Protein AF-A0A4Y1ZZX6-F1 (afdb_monomer)

Sequence (106 aa):
MASRNKTIWLIPPEHHWYHGSRQGGCLSIDCSRRDQTTLTRFLSGHIRSLTFSDNSKCFEICPKCTAEQATHDHILACLGLSQHDLVFNPLLTLDFFRAHRLIDMI

Solvent-accessible surface area (backbone atoms only — not comparable to full-atom values): 6684 Å² total; per-residue (Å²): 137,84,83,79,84,85,60,72,89,77,59,75,80,91,52,75,72,71,78,59,68,63,94,83,63,66,75,91,59,99,60,54,74,63,57,54,47,29,52,53,25,58,78,66,73,62,45,83,57,55,47,81,50,94,96,38,66,16,30,64,55,26,74,85,79,66,42,66,60,25,33,67,67,52,47,30,54,71,75,73,46,51,78,63,36,60,73,79,36,45,69,64,44,48,52,53,30,56,76,49,57,45,62,81,62,73

Secondary structure (DSSP, 8-state):
-------GGGS----GGGGSS-TT-----SS-HHHHHHHHHHHTT--TTEEEETTEEEEEE-TTT--EEEEHHHHHHHHT--HHHHHH-HHHHHHHHHHTTGGG--

Structure (mmCIF, N/CA/C/O backbone):
data_AF-A0A4Y1ZZX6-F1
#
_entry.id   AF-A0A4Y1ZZX6-F1
#
loop_
_atom_site.group_PDB
_atom_site.id
_atom_site.type_symbol
_atom_site.label_atom_id
_atom_site.label_alt_id
_atom_site.label_comp_id
_atom_site.label_asym_id
_atom_site.label_entity_id
_atom_site.label_seq_id
_atom_site.pdbx_PDB_ins_code
_atom_site.Cartn_x
_atom_site.Cartn_y
_atom_site.Cartn_z
_atom_site.occupancy
_atom_site.B_iso_or_equiv
_atom_site.auth_seq_id
_atom_site.auth_comp_id
_atom_site.auth_asym_id
_atom_site.auth_atom_id
_atom_site.pdbx_PDB_model_num
ATOM 1 N N . MET A 1 1 ? 16.144 41.423 31.600 1.00 36.41 1 MET A N 1
ATOM 2 C CA . MET A 1 1 ? 16.187 41.763 30.159 1.00 36.41 1 MET A CA 1
ATOM 3 C C . MET A 1 1 ? 16.388 40.463 29.392 1.00 36.41 1 MET A C 1
ATOM 5 O O . MET A 1 1 ? 17.484 39.924 29.409 1.00 36.41 1 MET A O 1
ATOM 9 N N . ALA A 1 2 ? 15.312 39.879 28.860 1.00 39.88 2 ALA A N 1
ATOM 10 C CA . ALA A 1 2 ? 15.347 38.555 28.241 1.00 39.88 2 ALA A CA 1
ATOM 11 C C . ALA A 1 2 ? 15.793 38.658 26.774 1.00 39.88 2 ALA A C 1
ATOM 13 O O . ALA A 1 2 ? 15.128 39.298 25.958 1.00 39.88 2 ALA A O 1
ATOM 14 N N . SER A 1 3 ? 16.932 38.042 26.462 1.00 45.94 3 SER A N 1
ATOM 15 C CA . SER A 1 3 ? 17.455 37.906 25.104 1.00 45.94 3 SER A CA 1
ATOM 16 C C . SER A 1 3 ? 16.513 37.028 24.272 1.00 45.94 3 SER A C 1
ATOM 18 O O . SER A 1 3 ? 16.290 35.858 24.583 1.00 45.94 3 SER A O 1
ATOM 20 N N . ARG A 1 4 ? 15.921 37.608 23.223 1.00 55.50 4 ARG A N 1
ATOM 21 C CA . ARG A 1 4 ? 15.115 36.899 22.220 1.00 55.50 4 ARG A CA 1
ATOM 22 C C . ARG A 1 4 ? 16.048 36.064 21.340 1.00 55.50 4 ARG A C 1
ATOM 24 O O . ARG A 1 4 ? 16.564 36.569 20.347 1.00 55.50 4 ARG A O 1
ATOM 31 N N . ASN A 1 5 ? 16.220 34.789 21.680 1.00 53.72 5 ASN A N 1
ATOM 32 C CA . ASN A 1 5 ? 16.857 33.804 20.805 1.00 53.72 5 ASN A CA 1
ATOM 33 C C . ASN A 1 5 ? 15.944 33.533 19.595 1.00 53.72 5 ASN A C 1
ATOM 35 O O . ASN A 1 5 ? 15.015 32.732 19.647 1.00 53.72 5 ASN A O 1
ATOM 39 N N . LYS A 1 6 ? 16.178 34.283 18.518 1.00 53.84 6 LYS A N 1
ATOM 40 C CA . LYS A 1 6 ? 15.365 34.351 17.293 1.00 53.84 6 LYS A CA 1
ATOM 41 C C . LYS A 1 6 ? 15.870 33.424 16.179 1.00 53.84 6 LYS A C 1
ATOM 43 O O . LYS A 1 6 ? 15.623 33.699 15.013 1.00 53.84 6 LYS A O 1
ATOM 48 N N . THR A 1 7 ? 16.581 32.350 16.519 1.00 56.00 7 THR A N 1
ATOM 49 C CA . THR A 1 7 ? 17.398 31.624 15.525 1.00 56.00 7 THR A CA 1
ATOM 50 C C . THR A 1 7 ? 17.071 30.135 15.395 1.00 56.00 7 THR A C 1
ATOM 52 O O . THR A 1 7 ? 17.515 29.503 14.446 1.00 56.00 7 THR A O 1
ATOM 55 N N . ILE A 1 8 ? 16.254 29.564 16.288 1.00 55.94 8 ILE A N 1
ATOM 56 C CA . ILE A 1 8 ? 15.984 28.111 16.304 1.00 55.94 8 ILE A CA 1
ATOM 57 C C . ILE A 1 8 ? 15.058 27.676 15.148 1.00 55.94 8 ILE A C 1
ATOM 59 O O . ILE A 1 8 ? 15.112 26.536 14.709 1.00 55.94 8 ILE A O 1
ATOM 63 N N . TRP A 1 9 ? 14.268 28.592 14.578 1.00 54.44 9 TRP A N 1
ATOM 64 C CA . TRP A 1 9 ? 13.361 28.296 13.456 1.00 54.44 9 TRP A CA 1
ATOM 65 C C . TRP A 1 9 ? 14.053 28.145 12.092 1.00 54.44 9 TRP A C 1
ATOM 67 O O . TRP A 1 9 ? 13.393 27.793 11.120 1.00 54.44 9 TRP A O 1
ATOM 77 N N . LEU A 1 10 ? 15.352 28.446 11.996 1.00 57.12 10 LEU A N 1
ATOM 78 C CA . LEU A 1 10 ? 16.103 28.390 10.734 1.00 57.12 10 LEU A CA 1
ATOM 79 C C . LEU A 1 10 ? 16.830 27.061 10.517 1.00 57.12 10 LEU A C 1
ATOM 81 O O . LEU A 1 10 ? 17.399 26.858 9.449 1.00 57.12 10 LEU A O 1
ATOM 85 N N . ILE A 1 11 ? 16.821 26.172 11.509 1.00 60.69 11 ILE A N 1
ATOM 86 C CA . ILE A 1 11 ? 17.447 24.857 11.402 1.00 60.69 11 ILE A CA 1
ATOM 87 C C . ILE A 1 11 ? 16.318 23.859 11.140 1.00 60.69 11 ILE A C 1
ATOM 89 O O . ILE A 1 11 ? 15.621 23.482 12.086 1.00 60.69 11 ILE A O 1
ATOM 93 N N . PRO A 1 12 ? 16.062 23.467 9.876 1.00 61.38 12 PRO A N 1
ATOM 94 C CA . PRO A 1 12 ? 15.139 22.376 9.621 1.00 61.38 12 PRO A CA 1
ATOM 95 C C . PRO A 1 12 ? 15.673 21.127 10.339 1.00 61.38 12 PRO A C 1
ATOM 97 O O . PRO A 1 12 ? 16.874 20.859 10.264 1.00 61.38 12 PRO A O 1
ATOM 100 N N . PRO A 1 13 ? 14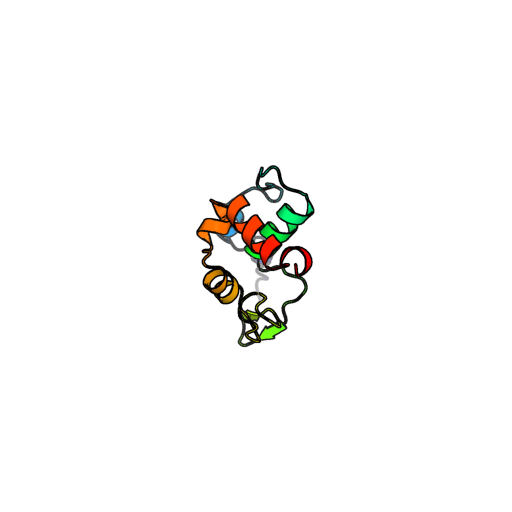.823 20.382 11.065 1.00 62.22 13 PRO A N 1
ATOM 101 C CA . PRO A 1 13 ? 15.251 19.156 11.715 1.00 62.22 13 PRO A CA 1
ATOM 102 C C . PRO A 1 13 ? 15.835 18.205 10.669 1.00 62.22 13 PRO A C 1
ATOM 104 O O . PRO A 1 13 ? 15.228 17.942 9.628 1.00 62.22 13 PRO A O 1
ATOM 107 N N . GLU A 1 14 ? 17.047 17.730 10.943 1.00 54.28 14 GLU A N 1
ATOM 108 C CA . GLU A 1 14 ? 17.795 16.840 10.065 1.00 54.28 14 GLU A CA 1
ATOM 109 C C . GLU A 1 14 ? 17.143 15.453 10.105 1.00 54.28 14 GLU A C 1
ATOM 111 O O . GLU A 1 14 ? 17.459 14.586 10.919 1.00 54.28 14 GLU A O 1
ATOM 116 N N . HIS A 1 15 ? 16.137 15.259 9.260 1.00 56.81 15 HIS A N 1
ATOM 117 C CA . HIS A 1 15 ? 15.517 13.961 9.081 1.00 56.81 15 HIS A CA 1
ATOM 118 C C . HIS A 1 15 ? 16.319 13.192 8.033 1.00 56.81 15 HIS A C 1
ATOM 120 O O . HIS A 1 15 ? 16.366 13.602 6.874 1.00 56.81 15 HIS A O 1
ATOM 126 N N . HIS A 1 16 ? 16.883 12.039 8.416 1.00 56.88 16 HIS A N 1
ATOM 127 C CA . HIS A 1 16 ? 17.558 11.090 7.512 1.00 56.88 16 HIS A CA 1
ATOM 128 C C . HIS A 1 16 ? 16.764 10.803 6.222 1.00 56.88 16 HIS A C 1
ATOM 130 O O . HIS A 1 16 ? 17.343 10.466 5.192 1.00 56.88 16 HIS A O 1
ATOM 136 N N . TRP A 1 17 ? 15.441 10.992 6.258 1.00 49.84 17 TRP A N 1
ATOM 137 C CA . TRP A 1 17 ? 14.548 10.836 5.116 1.00 49.84 17 TRP A CA 1
ATOM 138 C C . TRP A 1 17 ? 14.820 11.807 3.953 1.00 49.84 17 TRP A C 1
ATOM 140 O O . TRP A 1 17 ? 14.537 11.469 2.810 1.00 49.84 17 TRP A O 1
ATOM 150 N N . TYR A 1 18 ? 15.411 12.981 4.208 1.00 47.19 18 TYR A N 1
ATOM 151 C CA . TYR A 1 18 ? 15.798 13.941 3.161 1.00 47.19 18 TYR A CA 1
ATOM 152 C C . TYR A 1 18 ? 17.090 13.564 2.424 1.00 47.19 18 TYR A C 1
ATOM 154 O O . TYR A 1 18 ? 17.357 14.097 1.348 1.00 47.19 18 TYR A O 1
ATOM 162 N N . HIS A 1 19 ? 17.895 12.657 2.985 1.00 56.25 19 HIS A N 1
ATOM 163 C CA . HIS A 1 19 ? 19.178 12.260 2.400 1.00 56.25 19 HIS A CA 1
ATOM 164 C C . HIS A 1 19 ? 19.035 11.122 1.369 1.00 56.25 19 HIS A C 1
ATOM 166 O O . HIS A 1 19 ? 19.984 10.798 0.653 1.00 56.25 19 HIS A O 1
ATOM 172 N N . GLY A 1 20 ? 17.842 10.525 1.267 1.00 50.81 20 GLY A N 1
ATOM 173 C CA . GLY A 1 20 ? 17.493 9.510 0.280 1.00 50.81 20 GLY A CA 1
ATOM 174 C C . GLY A 1 20 ? 16.542 10.074 -0.770 1.00 50.81 20 GLY A C 1
ATOM 175 O O . GLY A 1 20 ? 15.363 10.265 -0.498 1.00 50.81 20 GLY A O 1
ATOM 176 N N . SER A 1 21 ? 17.053 10.269 -1.988 1.00 53.75 21 SER A N 1
ATOM 177 C CA . SER A 1 21 ? 16.347 10.707 -3.207 1.00 53.75 21 SER A CA 1
ATOM 178 C C . SER A 1 21 ? 15.753 12.130 -3.204 1.00 53.75 21 SER A C 1
ATOM 180 O O . SER A 1 21 ? 14.923 12.518 -2.390 1.00 53.75 21 SER A O 1
ATOM 182 N N . ARG A 1 22 ? 16.177 12.914 -4.205 1.00 51.09 22 ARG A N 1
ATOM 183 C CA . ARG A 1 22 ? 15.678 14.254 -4.553 1.00 51.09 22 ARG A CA 1
ATOM 184 C C . ARG A 1 22 ? 14.142 14.247 -4.567 1.00 51.09 22 ARG A C 1
ATOM 186 O O . ARG A 1 22 ? 13.557 13.372 -5.197 1.00 51.09 22 ARG A O 1
ATOM 193 N N . GLN A 1 23 ? 13.485 15.215 -3.929 1.00 46.28 23 GLN A N 1
ATOM 194 C CA . GLN A 1 23 ? 12.028 15.386 -4.026 1.00 46.28 23 GLN A CA 1
ATOM 195 C C . GLN A 1 23 ? 11.652 15.604 -5.500 1.00 46.28 23 GLN A C 1
ATOM 197 O O . GLN A 1 23 ? 11.956 16.647 -6.074 1.00 46.28 23 GLN A O 1
ATOM 202 N N . GLY A 1 24 ? 11.093 14.575 -6.141 1.00 49.31 24 GLY A N 1
ATOM 203 C CA . GLY A 1 24 ? 10.892 14.512 -7.596 1.00 49.31 24 GLY A CA 1
ATOM 204 C C . GLY A 1 24 ? 11.617 13.357 -8.297 1.00 49.31 24 GLY A C 1
ATOM 205 O O . GLY A 1 24 ? 11.468 13.192 -9.505 1.00 49.31 24 GLY A O 1
ATOM 206 N N . GLY A 1 25 ? 12.372 12.538 -7.561 1.00 46.81 25 GLY A N 1
ATOM 207 C CA . GLY A 1 25 ? 12.851 11.238 -8.009 1.00 46.81 25 GLY A CA 1
ATOM 208 C C . GLY A 1 25 ? 11.671 10.296 -8.184 1.00 46.81 25 GLY A C 1
ATOM 209 O O . GLY A 1 25 ? 11.302 9.566 -7.272 1.00 46.81 25 GLY A O 1
ATOM 210 N N . CYS A 1 26 ? 11.050 10.351 -9.357 1.00 53.62 26 CYS A N 1
ATOM 211 C CA . CYS A 1 26 ? 10.222 9.264 -9.839 1.00 53.62 26 CYS A CA 1
ATOM 212 C C . CYS A 1 26 ? 11.058 7.981 -9.733 1.00 53.62 26 CYS A C 1
ATOM 214 O O . CYS A 1 26 ? 12.166 7.934 -10.276 1.00 53.62 26 CYS A O 1
ATOM 216 N N . LEU A 1 27 ? 10.567 6.964 -9.020 1.00 54.31 27 LEU A N 1
ATOM 217 C CA . LEU A 1 27 ? 11.065 5.608 -9.215 1.00 54.31 27 LEU A CA 1
ATOM 218 C C . LEU A 1 27 ? 10.936 5.356 -10.720 1.00 54.31 27 LEU A C 1
ATOM 220 O O . LEU A 1 27 ? 9.814 5.322 -11.217 1.00 54.31 27 LEU A O 1
ATOM 224 N N . SER A 1 28 ? 12.059 5.285 -11.445 1.00 59.72 28 SER A N 1
ATOM 225 C CA . SER A 1 28 ? 12.111 5.128 -12.908 1.00 59.72 28 SER A CA 1
ATOM 226 C C . SER A 1 28 ? 11.680 3.715 -13.315 1.00 59.72 28 SER A C 1
ATOM 228 O O . SER A 1 28 ? 12.413 2.970 -13.958 1.00 59.72 28 SER A O 1
ATOM 230 N N . ILE A 1 29 ? 10.498 3.329 -12.865 1.00 61.12 29 ILE A N 1
ATOM 231 C CA . ILE A 1 29 ? 9.785 2.120 -13.204 1.00 61.12 29 ILE A CA 1
ATOM 232 C C . ILE A 1 29 ? 8.889 2.512 -14.370 1.00 61.12 29 ILE A C 1
ATOM 234 O O . ILE A 1 29 ? 8.151 3.501 -14.278 1.00 61.12 29 ILE A O 1
ATOM 238 N N . ASP A 1 30 ? 8.949 1.741 -15.450 1.00 67.81 30 ASP A N 1
ATOM 239 C CA . ASP A 1 30 ? 8.034 1.865 -16.583 1.00 67.81 30 ASP A CA 1
ATOM 240 C C . ASP A 1 30 ? 6.638 1.360 -16.177 1.00 67.81 30 ASP A C 1
ATOM 242 O O . ASP A 1 30 ? 6.205 0.255 -16.497 1.00 67.81 30 ASP A O 1
ATOM 246 N N . CYS A 1 31 ? 5.967 2.132 -15.328 1.00 72.81 31 CYS A N 1
ATOM 247 C CA . CYS A 1 31 ? 4.615 1.877 -14.862 1.00 72.81 31 CYS A CA 1
ATOM 248 C C . CYS A 1 31 ? 3.785 3.158 -14.948 1.00 72.81 31 CYS A C 1
ATOM 250 O O . CYS A 1 31 ? 4.304 4.263 -15.126 1.00 72.81 31 CYS A O 1
ATOM 252 N N . SER A 1 32 ? 2.460 3.018 -14.878 1.00 83.06 32 SER A N 1
ATOM 253 C CA . SER A 1 32 ? 1.584 4.169 -15.068 1.00 83.06 32 SER A CA 1
ATOM 254 C C . SER A 1 32 ? 1.819 5.220 -13.977 1.00 83.06 32 SER A C 1
ATOM 256 O O . SER A 1 32 ? 2.187 4.908 -12.845 1.00 83.06 32 SER A O 1
ATOM 258 N N . ARG A 1 33 ? 1.513 6.489 -14.274 1.00 82.25 33 ARG A N 1
ATOM 259 C CA . ARG A 1 33 ? 1.537 7.567 -13.266 1.00 82.25 33 ARG A CA 1
ATOM 260 C C . ARG A 1 33 ? 0.736 7.202 -12.009 1.00 82.25 33 ARG A C 1
ATOM 262 O O . ARG A 1 33 ? 1.098 7.617 -10.908 1.00 82.25 33 ARG A O 1
ATOM 269 N N . ARG 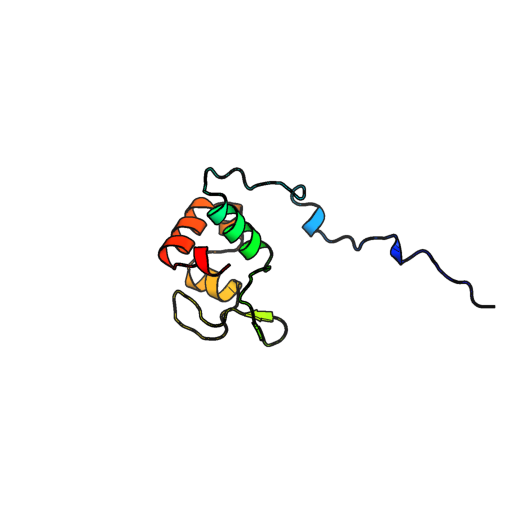A 1 34 ? -0.359 6.449 -12.177 1.00 82.81 34 ARG A N 1
ATOM 270 C CA . ARG A 1 34 ? -1.195 5.973 -11.070 1.00 82.81 34 ARG A CA 1
ATOM 271 C C . ARG A 1 34 ? -0.407 5.011 -10.186 1.00 82.81 34 ARG A C 1
ATOM 273 O O . ARG A 1 34 ? -0.300 5.273 -8.998 1.00 82.81 34 ARG A O 1
ATOM 280 N N . ASP A 1 35 ? 0.224 4.003 -10.781 1.00 83.81 35 ASP A N 1
ATOM 281 C CA . ASP A 1 35 ? 1.055 3.023 -10.073 1.00 83.81 35 ASP A CA 1
ATOM 282 C C . ASP A 1 35 ? 2.192 3.694 -9.287 1.00 83.81 35 ASP A C 1
ATOM 284 O O . ASP A 1 35 ? 2.366 3.439 -8.095 1.00 83.81 35 ASP A O 1
ATOM 288 N N . GLN A 1 36 ? 2.918 4.621 -9.924 1.00 82.12 36 GLN A N 1
ATOM 289 C CA . GLN A 1 36 ? 3.992 5.382 -9.272 1.00 82.12 36 GLN A CA 1
ATOM 290 C C . GLN A 1 36 ? 3.470 6.195 -8.080 1.00 82.12 36 GLN A C 1
ATOM 292 O O . GLN A 1 36 ? 4.098 6.235 -7.019 1.00 82.12 36 GLN A O 1
ATOM 297 N N . THR A 1 37 ? 2.307 6.834 -8.239 1.00 82.81 37 THR A N 1
ATOM 298 C CA . THR A 1 37 ? 1.683 7.635 -7.177 1.00 82.81 37 THR A CA 1
ATOM 299 C C . THR A 1 37 ? 1.242 6.754 -6.014 1.00 82.81 37 THR A C 1
ATOM 301 O O . THR A 1 37 ? 1.525 7.095 -4.868 1.00 82.81 37 THR A O 1
ATOM 304 N N . THR A 1 38 ? 0.595 5.622 -6.297 1.00 84.12 38 THR A N 1
ATOM 305 C CA . THR A 1 38 ? 0.163 4.646 -5.293 1.00 84.12 38 THR A CA 1
ATOM 306 C C . THR A 1 38 ? 1.357 4.146 -4.486 1.00 84.12 38 THR A C 1
ATOM 308 O O . THR A 1 38 ? 1.335 4.217 -3.260 1.00 84.12 38 THR A O 1
ATOM 311 N N . LEU A 1 39 ? 2.428 3.712 -5.155 1.00 83.75 39 LEU A N 1
ATOM 312 C CA . LEU A 1 39 ? 3.616 3.188 -4.484 1.00 83.75 39 LEU A CA 1
ATOM 313 C C . LEU A 1 39 ? 4.307 4.258 -3.625 1.00 83.75 39 LEU A C 1
ATOM 315 O O . LEU A 1 39 ? 4.627 4.006 -2.467 1.00 83.75 39 LEU A O 1
ATOM 319 N N . THR A 1 40 ? 4.468 5.475 -4.153 1.00 82.19 40 THR A N 1
ATOM 320 C CA . THR A 1 40 ? 5.092 6.596 -3.425 1.00 82.19 40 THR A CA 1
ATOM 321 C C . THR A 1 40 ? 4.263 7.020 -2.209 1.00 82.19 40 THR A C 1
ATOM 323 O O . THR A 1 40 ? 4.805 7.303 -1.139 1.00 82.19 40 THR A O 1
ATOM 326 N N . ARG A 1 41 ? 2.932 7.061 -2.337 1.00 81.06 41 ARG A N 1
ATOM 327 C CA . ARG A 1 41 ? 2.031 7.370 -1.219 1.00 81.06 41 ARG A CA 1
ATOM 328 C C . ARG A 1 41 ? 2.017 6.274 -0.164 1.00 81.06 41 ARG A C 1
ATOM 330 O O . ARG A 1 41 ? 1.991 6.600 1.020 1.00 81.06 41 ARG A O 1
ATOM 337 N N . PHE A 1 42 ? 2.074 5.009 -0.583 1.00 83.44 42 PHE A N 1
ATOM 338 C CA . PHE A 1 42 ? 2.183 3.878 0.331 1.00 83.44 42 PHE A CA 1
ATOM 339 C C . PHE A 1 42 ? 3.494 3.953 1.122 1.00 83.44 42 PHE A C 1
ATOM 341 O O . PHE A 1 42 ? 3.452 4.068 2.342 1.00 83.44 42 PHE A O 1
ATOM 348 N N . LEU A 1 43 ? 4.632 4.076 0.425 1.00 80.44 43 LEU A N 1
ATOM 349 C CA . LEU A 1 43 ? 5.968 4.247 1.016 1.00 80.44 43 LEU A CA 1
ATOM 350 C C . LEU A 1 43 ? 6.065 5.416 2.001 1.00 80.44 43 LEU A C 1
ATOM 352 O O . LEU A 1 43 ? 6.761 5.332 3.008 1.00 80.44 43 LEU A O 1
ATOM 356 N N . SER A 1 44 ? 5.393 6.524 1.703 1.00 75.88 44 SER A N 1
ATOM 357 C CA . SER A 1 44 ? 5.426 7.719 2.548 1.00 75.88 44 SER A CA 1
ATOM 358 C C . SER A 1 44 ? 4.381 7.718 3.669 1.00 75.88 44 SER A C 1
ATOM 360 O O . SER A 1 44 ? 4.346 8.651 4.470 1.00 75.88 44 SER A O 1
ATOM 362 N N . GLY A 1 45 ? 3.512 6.703 3.745 1.00 74.94 45 GLY A N 1
ATOM 363 C CA . GLY A 1 45 ? 2.408 6.659 4.709 1.00 74.94 45 GLY A CA 1
ATOM 364 C C . GLY A 1 45 ? 1.390 7.799 4.530 1.00 74.94 45 GLY A C 1
ATOM 365 O O . GLY A 1 45 ? 0.669 8.163 5.470 1.00 74.94 45 GLY A O 1
ATOM 366 N N . HIS A 1 46 ? 1.343 8.409 3.340 1.00 71.31 46 HIS A N 1
ATOM 367 C CA . HIS A 1 46 ? 0.449 9.512 2.973 1.00 71.31 46 HIS A CA 1
ATOM 368 C C . HIS A 1 46 ? -0.661 9.017 2.046 1.00 71.31 46 HIS A C 1
ATOM 370 O O . HIS A 1 46 ? -0.677 9.291 0.847 1.00 71.31 46 HIS A O 1
ATOM 376 N N . ILE A 1 47 ? -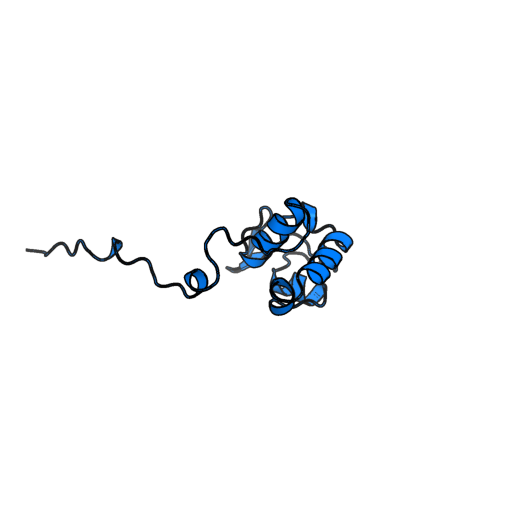1.603 8.289 2.633 1.00 68.06 47 ILE A N 1
ATOM 377 C CA . ILE A 1 47 ? -2.689 7.605 1.932 1.00 68.06 47 ILE A CA 1
ATOM 378 C C . ILE A 1 47 ? -4.013 8.248 2.333 1.00 68.06 47 ILE A C 1
ATOM 380 O O . ILE A 1 47 ? -4.218 8.588 3.500 1.00 68.06 47 ILE A O 1
ATOM 384 N N . ARG A 1 48 ? -4.909 8.435 1.360 1.00 61.78 48 ARG A N 1
ATOM 385 C CA . ARG A 1 48 ? -6.131 9.242 1.504 1.00 61.78 48 ARG A CA 1
ATOM 386 C C . ARG A 1 48 ? -7.192 8.656 2.452 1.00 61.78 48 ARG A C 1
ATOM 388 O O . ARG A 1 48 ? -8.114 9.377 2.812 1.00 61.78 48 ARG A O 1
ATOM 395 N N . SER A 1 49 ? -7.056 7.389 2.852 1.00 58.81 49 SER A N 1
ATOM 396 C CA . SER A 1 49 ? -8.091 6.594 3.538 1.00 58.81 49 SER A CA 1
ATOM 397 C C . SER A 1 49 ? -7.727 6.157 4.970 1.00 58.81 49 SER A C 1
ATOM 399 O O . SER A 1 49 ? -8.331 5.222 5.493 1.00 58.81 49 SER A O 1
ATOM 401 N N . LEU A 1 50 ? -6.720 6.769 5.604 1.00 66.12 50 LEU A N 1
ATOM 402 C CA . LEU A 1 50 ? -6.260 6.311 6.919 1.00 66.12 50 LEU A CA 1
ATOM 403 C C . LEU A 1 50 ? -7.025 6.993 8.063 1.00 66.12 50 LEU A C 1
ATOM 405 O O . LEU A 1 50 ? -7.006 8.219 8.181 1.00 66.12 50 LEU A O 1
ATOM 409 N N . THR A 1 51 ? -7.642 6.193 8.933 1.00 67.19 51 THR A N 1
ATOM 410 C CA . THR A 1 51 ? -8.072 6.635 10.265 1.00 67.19 51 THR A CA 1
ATOM 411 C C . THR A 1 51 ? -6.883 6.527 11.223 1.00 67.19 51 THR A C 1
ATOM 413 O O . THR A 1 51 ? -5.991 5.692 11.053 1.00 67.19 51 THR A O 1
ATOM 416 N N . PHE A 1 52 ? -6.806 7.421 12.208 1.00 66.25 52 PHE A N 1
A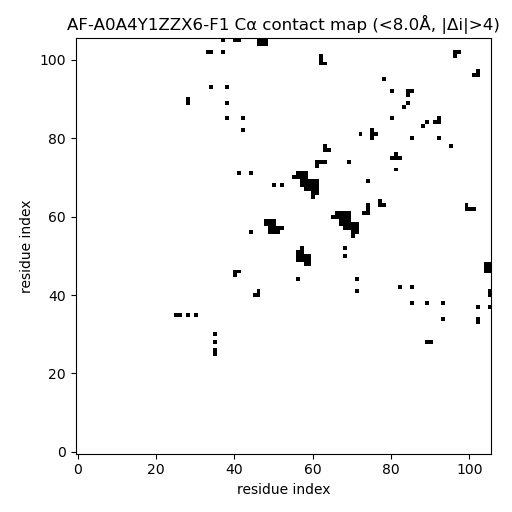TOM 417 C CA . PHE A 1 52 ? -5.782 7.337 13.249 1.00 66.25 52 PHE A CA 1
ATOM 418 C C . PHE A 1 52 ? -6.294 6.432 14.370 1.00 66.25 52 PHE A C 1
ATOM 420 O O . PHE A 1 52 ? -7.308 6.748 14.990 1.00 66.25 52 PHE A O 1
ATOM 427 N N . SER A 1 53 ? -5.590 5.331 14.630 1.00 66.88 53 SER A N 1
ATOM 428 C CA . SER A 1 53 ? -5.866 4.410 15.735 1.00 66.88 53 SER A CA 1
ATOM 429 C C . SER A 1 53 ? -4.569 4.107 16.477 1.00 66.88 53 SER A C 1
ATOM 431 O O . SER A 1 53 ? -3.536 3.862 15.853 1.00 66.88 53 SER A O 1
ATOM 433 N N . ASP A 1 54 ? -4.609 4.191 17.807 1.00 72.38 54 ASP A N 1
ATOM 434 C CA . ASP A 1 54 ? -3.471 3.927 18.700 1.00 72.38 54 ASP A CA 1
ATOM 435 C C . ASP A 1 54 ? -2.150 4.582 18.239 1.00 72.38 54 ASP A C 1
ATOM 437 O O . ASP A 1 54 ? -1.106 3.952 18.086 1.00 72.38 54 ASP A O 1
ATOM 441 N N . ASN A 1 55 ? -2.222 5.879 17.917 1.00 70.69 55 ASN A N 1
ATOM 442 C CA . ASN A 1 55 ? -1.091 6.691 17.449 1.00 70.69 55 ASN A CA 1
ATOM 443 C C . ASN A 1 55 ? -0.438 6.219 16.127 1.00 70.69 55 ASN A C 1
ATOM 445 O O . ASN A 1 55 ? 0.623 6.714 15.739 1.00 70.69 55 ASN A O 1
ATOM 449 N N . SER A 1 56 ? -1.094 5.305 15.411 1.00 69.38 56 SER A N 1
ATOM 450 C CA . SER A 1 56 ? -0.700 4.777 14.109 1.00 69.38 56 SER A CA 1
ATOM 451 C C . SER A 1 56 ? -1.767 5.091 13.056 1.00 69.38 56 SER A C 1
ATOM 453 O O . SER A 1 56 ? -2.944 5.299 13.359 1.00 69.38 56 SER A O 1
ATOM 455 N N . LYS A 1 57 ? -1.354 5.194 11.793 1.00 74.06 57 LYS A N 1
ATOM 456 C CA . LYS A 1 57 ? -2.299 5.360 10.688 1.00 74.06 57 LYS A CA 1
ATOM 457 C C . LYS A 1 57 ? -2.730 3.981 10.189 1.00 74.06 57 LYS A C 1
ATOM 459 O O . LYS A 1 57 ? -1.882 3.201 9.750 1.00 74.06 57 LYS A O 1
ATOM 464 N N . CYS A 1 58 ? -4.033 3.723 10.204 1.00 75.62 58 CYS A N 1
ATOM 465 C CA . CYS A 1 58 ? -4.621 2.441 9.829 1.00 75.62 58 CYS A CA 1
ATOM 466 C C . CYS A 1 58 ? -5.588 2.604 8.661 1.00 75.62 58 CYS A C 1
ATOM 468 O O . CYS A 1 58 ? -6.342 3.571 8.584 1.00 75.62 58 CYS A O 1
ATOM 470 N N . PHE A 1 59 ? -5.586 1.636 7.757 1.00 77.75 59 PHE A N 1
ATOM 471 C CA . PHE A 1 59 ? -6.654 1.452 6.787 1.00 77.75 59 PHE A CA 1
ATOM 472 C C . PHE A 1 59 ? -7.877 0.887 7.493 1.00 77.75 59 PHE A C 1
ATOM 474 O O . PHE A 1 59 ? -7.741 0.100 8.424 1.00 77.75 59 PHE A O 1
ATOM 481 N N . GLU A 1 60 ? -9.071 1.232 7.021 1.00 81.69 60 GLU A N 1
ATOM 482 C CA . GLU A 1 60 ? -10.305 0.698 7.601 1.00 81.69 60 GLU A CA 1
ATOM 483 C C . GLU A 1 60 ? -10.358 -0.830 7.511 1.00 81.69 60 GLU A C 1
ATOM 485 O O . GLU A 1 60 ? -10.721 -1.478 8.487 1.00 81.69 60 GLU A O 1
ATOM 490 N N . ILE A 1 61 ? -9.942 -1.404 6.373 1.00 84.88 61 ILE A N 1
ATOM 491 C CA . ILE A 1 61 ? -9.981 -2.847 6.108 1.00 84.88 61 ILE A CA 1
ATOM 492 C C . ILE A 1 61 ? -8.721 -3.284 5.345 1.00 84.88 61 ILE A C 1
ATOM 494 O O . ILE A 1 61 ? -8.308 -2.638 4.380 1.00 84.88 61 ILE A O 1
ATOM 498 N N . CYS A 1 62 ? -8.132 -4.418 5.732 1.00 88.19 62 CYS A N 1
ATOM 499 C CA . CYS A 1 62 ? -7.093 -5.090 4.955 1.00 88.19 62 CYS A CA 1
ATOM 500 C C . CYS A 1 62 ? -7.706 -5.735 3.700 1.00 88.19 62 CYS A C 1
ATOM 502 O O . CYS A 1 62 ? -8.548 -6.628 3.825 1.00 88.19 62 CYS A O 1
ATOM 504 N N . PRO A 1 63 ? -7.247 -5.402 2.484 1.00 82.81 63 PRO A N 1
ATOM 505 C CA . PRO A 1 63 ? -7.821 -5.946 1.250 1.00 82.81 63 PRO A CA 1
ATOM 506 C C . PRO A 1 63 ? -7.558 -7.446 1.052 1.00 82.81 63 PRO A C 1
ATOM 508 O O . PRO A 1 63 ? -8.205 -8.074 0.218 1.00 82.81 63 PRO A O 1
ATOM 511 N N . LYS A 1 64 ? -6.596 -8.033 1.781 1.00 88.56 64 LYS A N 1
ATOM 512 C CA . LYS A 1 64 ? -6.270 -9.461 1.666 1.00 88.56 64 LYS A CA 1
ATOM 513 C C . LYS A 1 64 ? -7.018 -10.322 2.677 1.00 88.56 64 LYS A C 1
ATOM 515 O O . LYS A 1 64 ? -7.564 -11.352 2.301 1.00 88.56 64 LYS A O 1
ATOM 520 N N . CYS A 1 65 ? -6.995 -9.941 3.953 1.00 90.50 65 CYS A N 1
ATOM 521 C CA . CYS A 1 65 ? -7.525 -10.767 5.043 1.00 90.50 65 CYS A CA 1
ATOM 522 C C . CYS A 1 65 ? -8.800 -10.200 5.676 1.00 90.50 65 CYS A C 1
ATOM 524 O O . CYS A 1 65 ? -9.315 -10.791 6.619 1.00 90.50 65 CYS A O 1
ATOM 526 N N . THR A 1 66 ? -9.311 -9.067 5.181 1.00 88.88 66 THR A N 1
ATOM 527 C CA . THR A 1 66 ? -10.517 -8.380 5.677 1.00 88.88 66 THR A CA 1
ATOM 528 C C . THR A 1 66 ? -10.464 -7.937 7.143 1.00 88.88 66 THR A C 1
ATOM 530 O O . THR A 1 66 ? -11.485 -7.553 7.699 1.00 88.88 66 THR A O 1
ATOM 533 N N . ALA A 1 67 ? -9.280 -7.950 7.765 1.00 88.31 67 ALA A N 1
ATOM 534 C CA . ALA A 1 67 ? -9.095 -7.436 9.115 1.00 88.31 67 ALA A CA 1
ATOM 535 C C . ALA A 1 67 ? -9.392 -5.934 9.166 1.00 88.31 67 ALA A C 1
ATOM 537 O O . ALA A 1 67 ? -8.929 -5.179 8.307 1.00 88.31 67 ALA A O 1
ATOM 538 N N . GLU A 1 68 ? -10.141 -5.515 10.180 1.00 86.69 68 GLU A N 1
ATOM 539 C CA . GLU A 1 68 ? -10.381 -4.103 10.460 1.00 86.69 68 GLU A CA 1
ATOM 540 C C . GLU A 1 68 ? -9.101 -3.426 10.971 1.00 86.69 68 GLU A C 1
ATOM 542 O O . GLU A 1 68 ? -8.251 -4.072 11.585 1.00 86.69 68 GLU A O 1
ATOM 547 N N . GLN A 1 69 ? -8.973 -2.119 10.734 1.00 84.38 69 GLN A N 1
ATOM 548 C CA . GLN A 1 69 ? -7.852 -1.297 11.215 1.00 84.38 69 GLN A CA 1
ATOM 549 C C . GLN A 1 69 ? -6.475 -1.864 10.834 1.00 84.38 69 GLN A C 1
ATOM 551 O O . GLN A 1 69 ? -5.591 -2.090 11.660 1.00 84.38 69 GLN A O 1
ATOM 556 N N . ALA A 1 70 ? -6.279 -2.079 9.540 1.00 85.88 70 ALA A N 1
ATOM 557 C CA . ALA A 1 70 ? -5.055 -2.640 9.004 1.00 85.88 70 ALA A CA 1
ATOM 558 C C . ALA A 1 70 ? -3.942 -1.587 8.932 1.00 85.88 70 ALA A C 1
ATOM 560 O O . ALA A 1 70 ? -4.029 -0.623 8.174 1.00 85.88 70 ALA A O 1
ATOM 561 N N . THR A 1 71 ? -2.860 -1.769 9.685 1.00 84.69 71 THR A N 1
ATOM 562 C CA . THR A 1 71 ? -1.667 -0.920 9.550 1.00 84.69 71 THR A CA 1
ATOM 563 C C . THR A 1 71 ? -0.948 -1.184 8.222 1.00 84.69 71 THR A C 1
ATOM 565 O O . THR A 1 71 ? -1.135 -2.216 7.573 1.00 84.69 71 THR A O 1
ATOM 568 N N . HIS A 1 72 ? -0.079 -0.260 7.815 1.00 84.06 72 HIS A N 1
ATOM 569 C CA . HIS A 1 72 ? 0.771 -0.432 6.632 1.00 84.06 72 HIS A CA 1
ATOM 570 C C . HIS A 1 72 ? 1.605 -1.726 6.692 1.00 84.06 72 HIS A C 1
ATOM 572 O O . HIS A 1 72 ? 1.619 -2.505 5.738 1.00 84.06 72 HIS A O 1
ATOM 578 N N . ASP A 1 73 ? 2.234 -1.996 7.839 1.00 86.50 73 ASP A N 1
ATOM 579 C CA . ASP A 1 73 ? 3.040 -3.204 8.038 1.00 86.50 73 ASP A CA 1
ATOM 580 C C . ASP A 1 73 ? 2.178 -4.472 8.054 1.00 86.50 73 ASP A C 1
ATOM 582 O O . ASP A 1 73 ? 2.589 -5.499 7.517 1.00 86.50 73 ASP A O 1
ATOM 586 N N . HIS A 1 74 ? 0.951 -4.397 8.587 1.00 88.25 74 HIS A N 1
ATOM 587 C CA . HIS A 1 74 ? -0.004 -5.498 8.497 1.00 88.25 74 HIS A CA 1
ATOM 588 C C . HIS A 1 74 ? -0.357 -5.823 7.042 1.00 88.25 74 HIS A C 1
ATOM 590 O O . HIS A 1 74 ? -0.393 -6.995 6.674 1.00 88.25 74 HIS A O 1
ATOM 596 N N . ILE A 1 75 ? -0.607 -4.811 6.206 1.00 88.50 75 ILE A N 1
ATOM 597 C CA . ILE A 1 7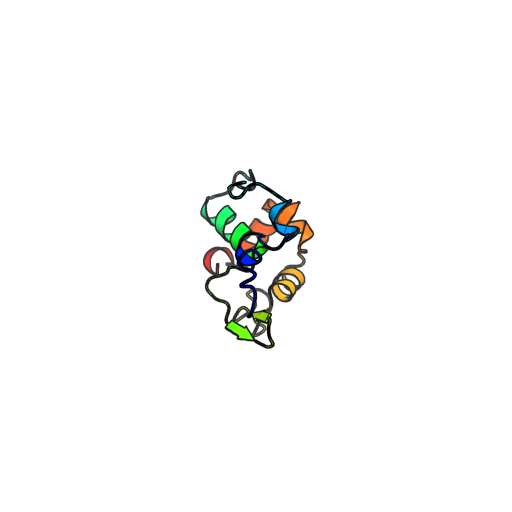5 ? -0.917 -5.020 4.786 1.00 88.50 75 ILE A CA 1
ATOM 598 C C . ILE A 1 75 ? 0.271 -5.652 4.068 1.00 88.50 75 ILE A C 1
ATOM 600 O O . ILE A 1 75 ? 0.082 -6.630 3.349 1.00 88.50 75 ILE A O 1
ATOM 604 N N . LEU A 1 76 ? 1.486 -5.148 4.293 1.00 89.31 76 LEU A N 1
ATOM 605 C CA . LEU A 1 76 ? 2.703 -5.732 3.731 1.00 89.31 76 LEU A CA 1
ATOM 606 C C . LEU A 1 76 ? 2.863 -7.201 4.131 1.00 89.31 76 LEU A C 1
ATOM 608 O O . LEU A 1 76 ? 2.934 -8.067 3.260 1.00 89.31 76 LEU A O 1
ATOM 612 N N . ALA A 1 77 ? 2.816 -7.493 5.432 1.00 91.75 77 ALA A N 1
ATOM 613 C CA . ALA A 1 77 ? 2.929 -8.853 5.946 1.00 91.75 77 ALA A CA 1
ATOM 614 C C . ALA A 1 77 ? 1.824 -9.762 5.394 1.00 91.75 77 ALA A C 1
ATOM 616 O O . ALA A 1 77 ? 2.101 -10.880 4.961 1.00 91.75 77 ALA A O 1
ATOM 617 N N . CYS A 1 78 ? 0.582 -9.267 5.333 1.00 92.12 78 CYS A N 1
ATOM 618 C CA . CYS A 1 78 ? -0.523 -9.992 4.724 1.00 92.12 78 CYS A CA 1
ATOM 619 C C . CYS A 1 78 ? -0.205 -10.322 3.273 1.00 92.12 78 CYS A C 1
ATOM 621 O O . CYS A 1 78 ? -0.336 -11.476 2.881 1.00 92.12 78 CYS A O 1
ATOM 623 N N . LEU A 1 79 ? 0.241 -9.353 2.475 1.00 90.50 79 LEU A N 1
ATOM 624 C CA . LEU A 1 79 ? 0.604 -9.550 1.072 1.00 90.50 79 LEU A CA 1
ATOM 625 C C . LEU A 1 79 ? 1.839 -10.445 0.880 1.00 90.50 79 LEU A C 1
ATOM 627 O O . LEU A 1 79 ? 2.020 -10.957 -0.219 1.00 90.50 79 LEU A O 1
ATOM 631 N N . GLY A 1 80 ? 2.615 -10.712 1.934 1.00 92.50 80 GLY A N 1
ATOM 632 C CA . GLY A 1 80 ? 3.895 -11.416 1.840 1.00 92.50 80 GLY A CA 1
ATOM 633 C C . GLY A 1 80 ? 5.012 -10.520 1.304 1.00 92.50 80 GLY A C 1
ATOM 634 O O . GLY A 1 80 ? 5.950 -11.011 0.686 1.00 92.50 80 GLY A O 1
ATOM 635 N N . LEU A 1 81 ? 4.879 -9.210 1.505 1.00 91.31 81 LEU A N 1
ATOM 636 C CA . LEU A 1 81 ? 5.815 -8.180 1.077 1.00 91.31 81 LEU A CA 1
ATOM 637 C C . LEU A 1 81 ? 6.514 -7.559 2.285 1.00 91.31 81 LEU A C 1
ATOM 639 O O . LEU A 1 81 ? 6.008 -7.577 3.407 1.00 91.31 81 LEU A O 1
ATOM 643 N N . SER A 1 82 ? 7.663 -6.947 2.033 1.00 89.25 82 SER A N 1
ATOM 644 C CA . SER A 1 82 ? 8.408 -6.160 3.010 1.00 89.25 82 SER A CA 1
ATOM 645 C C . SER A 1 82 ? 8.598 -4.716 2.541 1.00 89.25 82 SER A C 1
ATOM 647 O O . SER A 1 82 ? 8.404 -4.387 1.369 1.00 89.25 82 SER A O 1
ATOM 649 N N . GLN A 1 83 ? 9.043 -3.836 3.444 1.00 84.88 83 GLN A N 1
ATOM 650 C CA . GLN A 1 83 ? 9.438 -2.478 3.053 1.00 84.88 83 GLN A CA 1
ATOM 651 C C . GLN A 1 83 ? 10.599 -2.479 2.044 1.00 84.88 83 GLN A C 1
ATOM 653 O O . GLN A 1 83 ? 10.691 -1.584 1.208 1.00 84.88 83 GLN A O 1
ATOM 658 N N . HIS A 1 84 ? 11.455 -3.505 2.080 1.00 87.12 84 HIS A N 1
ATOM 659 C CA . HIS A 1 84 ? 12.524 -3.687 1.103 1.00 87.12 84 HIS A CA 1
ATOM 660 C C . HIS A 1 84 ? 11.954 -3.955 -0.300 1.00 87.12 84 HIS A C 1
ATOM 662 O O . HIS A 1 84 ? 12.425 -3.376 -1.277 1.00 87.12 84 HIS A O 1
ATOM 668 N N . ASP A 1 85 ? 10.890 -4.753 -0.419 1.00 87.69 85 ASP A N 1
ATOM 669 C CA . ASP A 1 85 ? 10.266 -5.052 -1.715 1.00 87.69 85 ASP A CA 1
ATOM 670 C C . ASP A 1 85 ? 9.623 -3.825 -2.361 1.00 87.69 85 ASP A C 1
ATOM 672 O O . ASP A 1 85 ? 9.681 -3.679 -3.580 1.00 87.69 85 ASP A O 1
ATOM 676 N N . LEU A 1 86 ? 9.102 -2.892 -1.560 1.00 82.69 86 LEU A N 1
ATOM 677 C CA . LEU A 1 86 ? 8.569 -1.628 -2.073 1.00 82.69 86 LEU A CA 1
ATOM 678 C C . LEU A 1 86 ? 9.627 -0.798 -2.816 1.00 82.69 86 LEU A C 1
ATOM 680 O O . LEU A 1 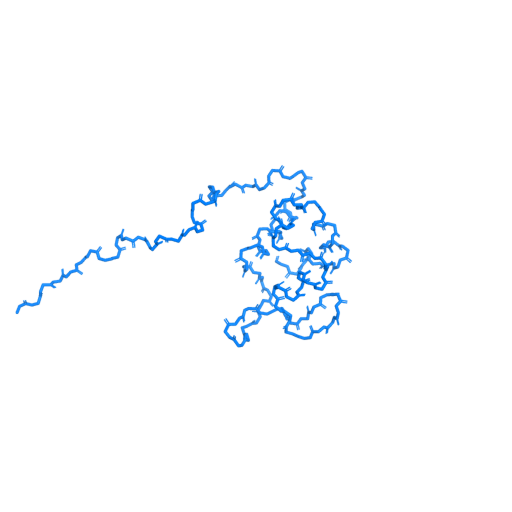86 ? 9.295 -0.095 -3.770 1.00 82.69 86 LEU A O 1
ATOM 684 N N . VAL A 1 87 ? 10.884 -0.859 -2.366 1.00 82.62 87 VAL A N 1
ATOM 685 C CA . VAL A 1 87 ? 11.991 -0.054 -2.904 1.00 82.62 87 VAL A CA 1
ATOM 686 C C . VAL A 1 87 ? 12.736 -0.803 -4.005 1.00 82.62 87 VAL A C 1
ATOM 688 O O . VAL A 1 87 ? 13.033 -0.228 -5.051 1.00 82.62 87 VAL A O 1
ATOM 691 N N . PHE A 1 88 ? 13.033 -2.083 -3.780 1.00 85.00 88 PHE A N 1
ATOM 692 C CA . PHE A 1 88 ? 13.917 -2.870 -4.643 1.00 85.00 88 PHE A CA 1
ATOM 693 C C . PHE A 1 88 ? 13.171 -3.791 -5.612 1.00 85.00 88 PHE A C 1
ATOM 695 O O . PHE A 1 88 ? 13.719 -4.135 -6.655 1.00 85.00 88 PHE A O 1
ATOM 702 N N . ASN A 1 89 ? 11.913 -4.133 -5.320 1.00 88.31 89 ASN A N 1
ATOM 703 C CA . ASN A 1 89 ? 11.057 -4.970 -6.165 1.00 88.31 89 ASN A CA 1
ATOM 704 C C . ASN A 1 89 ? 9.717 -4.272 -6.478 1.00 88.31 89 ASN A C 1
ATOM 706 O O . ASN A 1 89 ? 8.636 -4.831 -6.244 1.00 88.31 89 ASN A O 1
ATOM 710 N N . PRO A 1 90 ? 9.734 -3.038 -7.010 1.00 83.38 90 PRO A N 1
ATOM 711 C CA . PRO A 1 90 ? 8.520 -2.242 -7.098 1.00 83.38 90 PRO A CA 1
ATOM 712 C C . PRO A 1 90 ? 7.516 -2.782 -8.126 1.00 83.38 90 PRO A C 1
ATOM 714 O O . PRO A 1 90 ? 6.316 -2.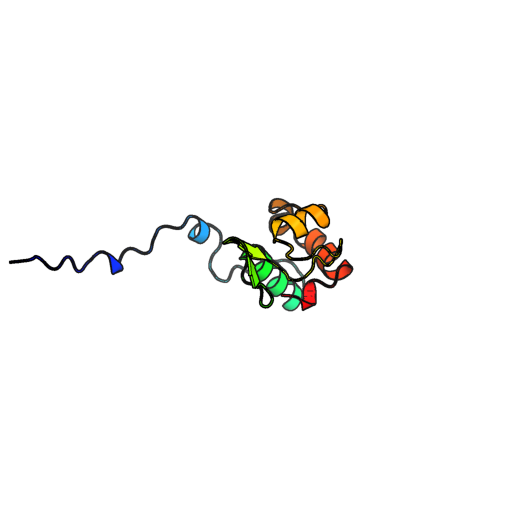612 -7.943 1.00 83.38 90 PRO A O 1
ATOM 717 N N . LEU A 1 91 ? 7.974 -3.479 -9.174 1.00 87.44 91 LEU A N 1
ATOM 718 C CA . LEU A 1 91 ? 7.089 -4.152 -10.134 1.00 87.44 91 LEU A CA 1
ATOM 719 C C . LEU A 1 91 ? 6.308 -5.295 -9.477 1.00 87.44 91 LEU A C 1
ATOM 721 O O . LEU A 1 91 ? 5.087 -5.335 -9.586 1.00 87.44 91 LEU A O 1
ATOM 725 N N . LEU A 1 92 ? 7.002 -6.153 -8.722 1.00 88.50 92 LEU A N 1
ATOM 726 C CA . LEU A 1 92 ? 6.372 -7.232 -7.961 1.00 88.50 92 LEU A CA 1
ATOM 727 C C . LEU A 1 92 ? 5.334 -6.665 -6.987 1.00 88.50 92 LEU A C 1
ATOM 729 O O . LEU A 1 92 ? 4.204 -7.140 -6.928 1.00 88.50 92 LEU A O 1
ATOM 733 N N . THR A 1 93 ? 5.694 -5.603 -6.264 1.00 88.69 93 THR A N 1
ATOM 734 C CA . THR A 1 93 ? 4.773 -4.950 -5.328 1.00 88.69 93 THR 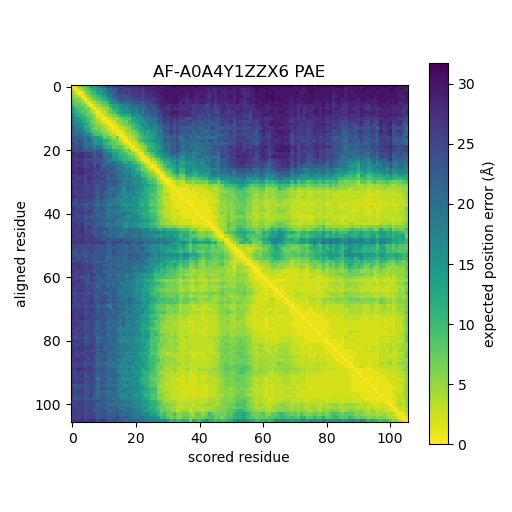A CA 1
ATOM 735 C C . THR A 1 93 ? 3.535 -4.395 -6.038 1.00 88.69 93 THR A C 1
ATOM 737 O O . THR A 1 93 ? 2.413 -4.565 -5.557 1.00 88.69 93 THR A O 1
ATOM 740 N N . LEU A 1 94 ? 3.708 -3.769 -7.204 1.00 88.50 94 LEU A N 1
ATOM 741 C CA . LEU A 1 94 ? 2.589 -3.262 -7.997 1.00 88.50 94 LEU A CA 1
ATOM 742 C C . LEU A 1 94 ? 1.655 -4.375 -8.471 1.00 88.50 94 LEU A C 1
ATOM 744 O O . LEU A 1 94 ? 0.441 -4.175 -8.466 1.00 88.50 94 LEU A O 1
ATOM 748 N N . ASP A 1 95 ? 2.181 -5.545 -8.826 1.00 90.12 95 ASP A N 1
ATOM 749 C CA . ASP A 1 95 ? 1.354 -6.689 -9.214 1.00 90.12 95 ASP A CA 1
ATOM 750 C C . ASP A 1 95 ? 0.477 -7.169 -8.052 1.00 90.12 95 ASP A C 1
ATOM 752 O O . ASP A 1 95 ? -0.729 -7.362 -8.230 1.00 90.12 95 ASP A O 1
ATOM 756 N N . PHE A 1 96 ? 1.026 -7.239 -6.834 1.00 90.31 96 PHE A N 1
ATOM 757 C CA . PHE A 1 96 ? 0.227 -7.504 -5.634 1.00 90.31 96 PHE A CA 1
ATOM 758 C C . PHE A 1 96 ? -0.808 -6.404 -5.378 1.00 90.31 96 PHE A C 1
ATOM 760 O O . PHE A 1 96 ? -1.966 -6.699 -5.079 1.00 90.31 96 PHE A O 1
ATOM 767 N N . PHE A 1 97 ? -0.439 -5.131 -5.526 1.00 88.56 97 PHE A N 1
ATOM 768 C CA . PHE A 1 97 ? -1.381 -4.034 -5.304 1.00 88.56 97 PHE A CA 1
ATOM 769 C C . PHE A 1 97 ? -2.532 -4.054 -6.310 1.00 88.56 97 PHE A C 1
ATOM 771 O O . PHE A 1 97 ? -3.678 -3.809 -5.934 1.00 88.56 97 PHE A O 1
ATOM 778 N N . ARG A 1 98 ? -2.268 -4.391 -7.574 1.00 87.94 98 ARG A N 1
ATOM 779 C CA . ARG A 1 98 ? -3.306 -4.561 -8.599 1.00 87.94 98 ARG A CA 1
ATOM 780 C C . ARG A 1 98 ? -4.197 -5.760 -8.293 1.00 87.94 98 ARG A C 1
ATOM 782 O O . ARG A 1 98 ? -5.418 -5.613 -8.310 1.00 87.94 98 ARG A O 1
ATOM 789 N N . ALA A 1 99 ? -3.609 -6.907 -7.947 1.00 89.12 99 ALA A N 1
ATOM 790 C CA . ALA A 1 99 ? -4.346 -8.125 -7.611 1.00 89.12 99 ALA A CA 1
ATOM 791 C C . ALA A 1 99 ? -5.303 -7.925 -6.423 1.00 89.12 99 ALA A C 1
ATOM 793 O O . ALA A 1 99 ? -6.405 -8.470 -6.408 1.00 89.12 99 ALA A O 1
ATOM 794 N N . HIS A 1 100 ? -4.909 -7.090 -5.460 1.00 86.38 100 HIS A N 1
ATOM 795 C CA . HIS A 1 100 ? -5.694 -6.783 -4.265 1.00 86.38 100 HIS A CA 1
ATOM 796 C C . HIS A 1 100 ? -6.441 -5.442 -4.335 1.00 86.38 100 HIS A C 1
ATOM 798 O O . HIS A 1 100 ? -6.930 -4.966 -3.314 1.00 86.38 100 HIS A O 1
ATOM 804 N N . ARG A 1 101 ? -6.559 -4.835 -5.529 1.00 84.62 101 ARG A N 1
ATOM 805 C CA . ARG A 1 101 ? -7.302 -3.581 -5.776 1.00 84.62 101 ARG A CA 1
ATOM 806 C C . ARG A 1 101 ? -6.864 -2.399 -4.893 1.00 84.62 101 ARG A C 1
ATOM 808 O O . ARG A 1 101 ? -7.631 -1.473 -4.652 1.00 84.62 101 ARG A O 1
ATOM 815 N N . LEU A 1 102 ? -5.607 -2.402 -4.457 1.00 82.12 102 LEU A N 1
ATOM 816 C CA . LEU A 1 102 ? -4.997 -1.348 -3.644 1.00 82.12 102 LEU A CA 1
ATOM 817 C C . LEU A 1 102 ? -4.648 -0.096 -4.446 1.00 82.12 102 LEU A C 1
ATOM 819 O O . LEU A 1 102 ? -4.516 0.977 -3.868 1.00 82.12 102 LEU A O 1
ATOM 823 N N . ILE A 1 103 ? -4.524 -0.211 -5.771 1.00 81.31 103 ILE A N 1
ATOM 824 C CA . ILE A 1 103 ? -4.206 0.925 -6.646 1.00 81.31 103 ILE A CA 1
ATOM 825 C C . ILE 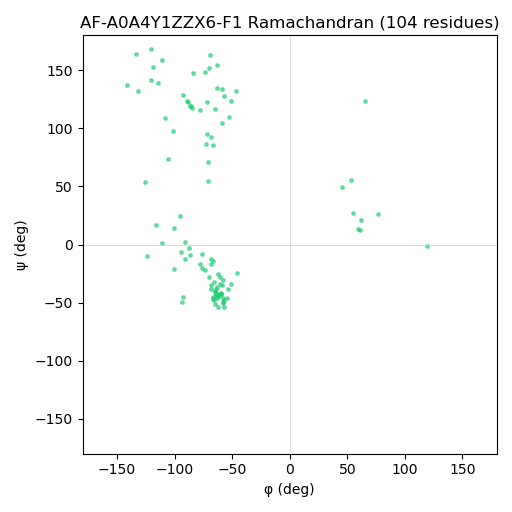A 1 103 ? -5.240 2.059 -6.517 1.00 81.31 103 ILE A C 1
ATOM 827 O O . ILE A 1 103 ? -4.868 3.226 -6.626 1.00 81.31 103 ILE A O 1
ATOM 831 N N . ASP A 1 104 ? -6.502 1.728 -6.219 1.00 70.19 104 ASP A N 1
ATOM 832 C CA . ASP A 1 104 ? -7.601 2.695 -6.081 1.00 70.19 104 ASP A CA 1
ATOM 833 C C . ASP A 1 104 ? -7.786 3.222 -4.645 1.00 70.19 104 ASP A C 1
ATOM 835 O O . ASP A 1 104 ? -8.505 4.198 -4.436 1.00 70.19 104 ASP A O 1
ATOM 839 N N . MET A 1 105 ? -7.149 2.595 -3.648 1.00 64.50 105 MET A N 1
ATOM 840 C CA . MET A 1 105 ? -7.358 2.899 -2.223 1.00 64.50 105 MET A CA 1
ATOM 841 C C . MET A 1 105 ? -6.401 3.975 -1.673 1.00 64.50 105 MET A C 1
ATOM 843 O O . MET A 1 105 ? -6.449 4.274 -0.477 1.00 64.50 105 MET A O 1
ATOM 847 N N . ILE A 1 106 ? -5.524 4.548 -2.517 1.00 62.03 106 ILE A N 1
ATOM 848 C CA . ILE A 1 106 ? -4.390 5.397 -2.099 1.00 62.03 106 ILE A CA 1
ATOM 849 C C . ILE A 1 106 ? -4.407 6.846 -2.608 1.00 62.03 106 ILE A C 1
ATOM 851 O O . ILE A 1 106 ? -4.368 7.111 -3.832 1.00 62.03 106 ILE A O 1
#

Foldseek 3Di:
DDDPPPDPVPDDPPDPVPVPDDPPPQPPDPDDPLLSVLLVCLLVVNWPAFDQDPNATFHQAQLQPRDGRHGSVNNQVSLVHDSCCSNPVVVVVSVSCVVSVVSVRD

Radius of gyration: 17.72 Å; Cα contacts (8 Å, |Δi|>4): 97; chains: 1; bounding box: 30×53×47 Å

pLDDT: mean 73.79, std 14.91, range [36.41, 92.5]

Organism: Araneus ventricosus (NCBI:txid182803)

Mean predicted aligned error: 12.55 Å